Protein AF-A0A0B0I9G3-F1 (afdb_monomer_lite)

pLDDT: mean 72.29, std 8.24, range [50.94, 85.0]

Sequence (61 aa):
MKWIDWVIVSLLLLIGLVCLSMSLTLTTDENFIISLLKICLWVGIPSLTIGLIFLLFKKRK

Foldseek 3Di:
DDDVLVVLVVVLVVLVVVLVVCVVVPPPDDPVNVVSVVVNCVVNVVSVVVSVVVVVVVVVD

Secondary structure (DSSP, 8-state):
--HHHHHHHHHHHHHHHHHHHHHHH-TT-HHHHHHHHHHHHHHHHHHHHHHHHHHHHHHH-

Structure (mmCIF, N/CA/C/O backbone):
data_AF-A0A0B0I9G3-F1
#
_entry.id   AF-A0A0B0I9G3-F1
#
loop_
_atom_site.group_PDB
_atom_site.id
_atom_site.type_symbol
_atom_site.label_atom_id
_atom_site.label_alt_id
_atom_site.label_comp_id
_atom_site.label_asym_id
_atom_site.label_entity_id
_atom_site.label_seq_id
_atom_site.pdbx_PDB_ins_code
_atom_site.Cartn_x
_atom_site.Cartn_y
_atom_site.Cartn_z
_atom_site.occupancy
_atom_site.B_iso_or_equiv
_atom_site.auth_seq_id
_atom_site.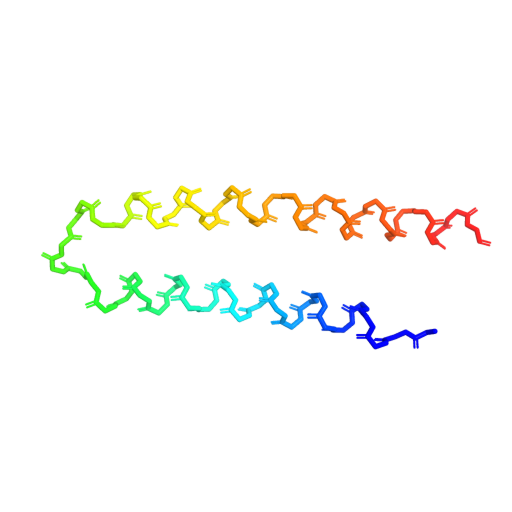auth_comp_id
_atom_site.auth_asym_id
_atom_site.auth_atom_id
_atom_site.pdbx_PDB_model_num
ATOM 1 N N . MET A 1 1 ? -10.202 -12.332 17.304 1.00 52.94 1 MET A N 1
ATOM 2 C CA . MET A 1 1 ? -8.791 -12.661 17.001 1.00 52.94 1 MET A CA 1
ATOM 3 C C . MET A 1 1 ? -8.717 -13.216 15.581 1.00 52.94 1 MET A C 1
ATOM 5 O O . MET A 1 1 ? -9.358 -14.220 15.312 1.00 52.94 1 MET A O 1
ATOM 9 N N . LYS A 1 2 ? -7.879 -12.589 14.745 1.00 58.38 2 LYS A N 1
ATOM 10 C CA . LYS A 1 2 ? -6.911 -13.233 13.836 1.00 58.38 2 LYS A CA 1
ATOM 11 C C . LYS A 1 2 ? -7.230 -13.451 12.355 1.00 58.38 2 LYS A C 1
ATOM 13 O O . LYS A 1 2 ? -6.259 -13.470 11.616 1.00 58.38 2 LYS A O 1
ATOM 18 N N . TRP A 1 3 ? -8.472 -13.575 11.878 1.00 60.56 3 TRP A N 1
ATOM 19 C CA . TRP A 1 3 ? -8.652 -13.862 10.437 1.00 60.56 3 TRP A CA 1
ATOM 20 C C . TRP A 1 3 ? -8.465 -12.631 9.542 1.00 60.56 3 TRP A C 1
ATOM 22 O O . TRP A 1 3 ? -7.703 -12.683 8.587 1.00 60.56 3 TRP A O 1
ATOM 32 N N . ILE A 1 4 ? -9.065 -11.494 9.903 1.00 74.56 4 ILE A N 1
ATOM 33 C CA . ILE A 1 4 ? -8.955 -10.249 9.121 1.00 74.56 4 ILE A CA 1
ATOM 34 C C . ILE A 1 4 ? -7.521 -9.700 9.117 1.00 74.56 4 ILE A C 1
ATOM 36 O O . ILE A 1 4 ? -7.027 -9.307 8.065 1.00 74.56 4 ILE A O 1
ATOM 40 N N . ASP A 1 5 ? -6.820 -9.749 10.256 1.00 70.56 5 ASP A N 1
ATOM 41 C CA . ASP A 1 5 ? -5.401 -9.370 10.329 1.00 70.56 5 ASP A CA 1
ATOM 42 C C . ASP A 1 5 ? -4.532 -10.248 9.409 1.00 70.56 5 ASP A C 1
ATOM 44 O O . ASP A 1 5 ? -3.656 -9.748 8.706 1.00 70.56 5 ASP A O 1
ATOM 48 N N . TRP A 1 6 ? -4.788 -11.560 9.386 1.00 74.94 6 TRP A N 1
ATOM 49 C CA . TRP A 1 6 ? -4.025 -12.503 8.567 1.00 74.94 6 TRP A CA 1
ATOM 50 C C . TRP A 1 6 ? -4.312 -12.326 7.071 1.00 74.94 6 TRP A C 1
ATOM 52 O O . TRP A 1 6 ? -3.390 -12.376 6.258 1.00 74.94 6 TRP A O 1
ATOM 62 N N . VAL A 1 7 ? -5.566 -12.021 6.715 1.00 79.06 7 VAL A N 1
ATOM 63 C CA . VAL A 1 7 ? -5.973 -11.699 5.341 1.00 79.06 7 VAL A CA 1
ATOM 64 C C . VAL A 1 7 ? -5.317 -10.403 4.858 1.00 79.06 7 VAL A C 1
ATOM 66 O O . VAL A 1 7 ? -4.793 -10.392 3.749 1.00 79.06 7 VAL A O 1
ATOM 69 N N . ILE A 1 8 ? -5.256 -9.344 5.680 1.00 78.12 8 ILE A N 1
ATOM 70 C CA . ILE A 1 8 ? -4.567 -8.092 5.311 1.00 78.12 8 ILE A CA 1
ATOM 71 C C . ILE A 1 8 ? -3.086 -8.344 5.021 1.00 78.12 8 ILE A C 1
ATOM 73 O O . ILE A 1 8 ? -2.577 -7.882 4.002 1.00 78.12 8 ILE A O 1
ATOM 77 N N . VAL A 1 9 ? -2.398 -9.096 5.886 1.00 76.31 9 VAL A N 1
ATOM 78 C CA . VAL A 1 9 ? -0.961 -9.360 5.727 1.00 76.31 9 VAL A CA 1
ATOM 79 C C . VAL A 1 9 ? -0.702 -10.216 4.492 1.00 76.31 9 VAL A C 1
ATOM 81 O O . VAL A 1 9 ? 0.204 -9.912 3.720 1.00 76.31 9 VAL A O 1
ATOM 84 N N . SER A 1 10 ? -1.513 -11.253 4.276 1.00 80.56 10 SER A N 1
ATOM 85 C CA . SER A 1 10 ? -1.380 -12.138 3.120 1.00 80.56 10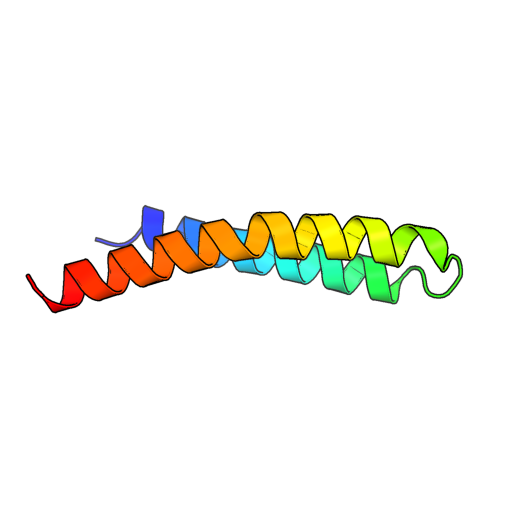 SER A CA 1
ATOM 86 C C . SER A 1 10 ? -1.646 -11.402 1.804 1.00 80.56 10 SER A C 1
ATOM 88 O O . SER A 1 10 ? -0.875 -11.554 0.857 1.00 80.56 10 SER A O 1
ATOM 90 N N . LEU A 1 11 ? -2.661 -10.532 1.762 1.00 81.25 11 LEU A N 1
ATOM 91 C CA . LEU A 1 11 ? -2.968 -9.714 0.588 1.00 81.25 11 LEU A CA 1
ATOM 92 C C . LEU A 1 11 ? -1.829 -8.733 0.273 1.00 81.25 11 LEU A C 1
ATOM 94 O O . LEU A 1 11 ? -1.448 -8.585 -0.885 1.00 81.25 11 LEU A O 1
ATOM 98 N N . LEU A 1 12 ? -1.247 -8.107 1.302 1.00 76.19 12 LEU A N 1
ATOM 99 C CA . LEU A 1 12 ? -0.126 -7.178 1.147 1.00 76.19 12 LEU A CA 1
ATOM 100 C C . LEU A 1 12 ? 1.129 -7.876 0.609 1.00 76.19 12 LEU A C 1
ATOM 102 O O . LEU A 1 12 ? 1.826 -7.334 -0.249 1.00 76.19 12 LEU A O 1
ATOM 106 N N . LEU A 1 13 ? 1.380 -9.100 1.079 1.00 81.31 13 LEU A N 1
ATOM 107 C CA . LEU A 1 13 ? 2.455 -9.961 0.593 1.00 81.31 13 LEU A CA 1
ATOM 108 C C . LEU A 1 13 ? 2.230 -10.378 -0.862 1.00 81.31 13 LEU A C 1
ATOM 110 O O . LEU A 1 13 ? 3.160 -10.276 -1.655 1.00 81.31 13 LEU A O 1
ATOM 114 N N . LEU A 1 14 ? 1.009 -10.789 -1.231 1.00 83.12 14 LEU A N 1
ATOM 115 C CA . LEU A 1 14 ? 0.678 -11.148 -2.614 1.00 83.12 14 LEU A 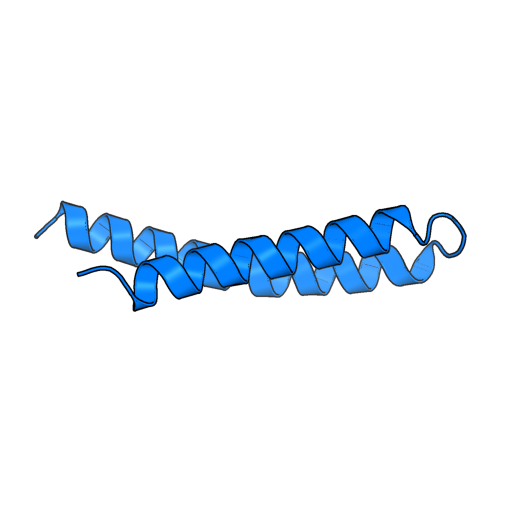CA 1
ATOM 116 C C . LEU A 1 14 ? 0.860 -9.966 -3.568 1.00 83.12 14 LEU A C 1
ATOM 118 O O . LEU A 1 14 ? 1.466 -10.128 -4.621 1.00 83.12 14 LEU A O 1
ATOM 122 N N . ILE A 1 15 ? 0.375 -8.778 -3.199 1.00 82.12 15 ILE A N 1
ATOM 123 C CA . ILE A 1 15 ? 0.499 -7.572 -4.030 1.00 82.12 15 ILE A CA 1
ATOM 124 C C . ILE A 1 15 ? 1.975 -7.210 -4.235 1.00 82.12 15 ILE A C 1
ATOM 126 O O . ILE A 1 15 ? 2.397 -6.967 -5.365 1.00 82.12 15 ILE A O 1
ATOM 130 N N . GLY A 1 16 ? 2.776 -7.241 -3.164 1.00 77.06 16 GLY A N 1
ATOM 131 C CA . GLY A 1 16 ? 4.216 -6.996 -3.249 1.00 77.06 16 GLY A CA 1
ATOM 132 C C . GLY A 1 16 ? 4.939 -8.026 -4.120 1.00 77.06 16 GLY A C 1
ATOM 133 O O . GLY A 1 16 ? 5.763 -7.655 -4.956 1.00 77.06 16 GLY A O 1
ATOM 134 N N . LEU A 1 17 ? 4.593 -9.308 -3.976 1.00 76.81 17 LEU A N 1
ATOM 135 C CA . LEU A 1 17 ? 5.193 -10.395 -4.746 1.00 76.81 17 LEU A CA 1
ATOM 136 C C . LEU A 1 17 ? 4.844 -10.294 -6.235 1.00 76.81 17 LEU A C 1
ATOM 138 O O . LEU A 1 17 ? 5.729 -10.434 -7.070 1.00 76.81 17 LEU A O 1
ATOM 142 N N . VAL A 1 18 ? 3.593 -9.968 -6.574 1.00 77.25 18 VAL A N 1
ATOM 143 C CA . VAL A 1 18 ? 3.150 -9.772 -7.964 1.00 77.25 18 VAL A CA 1
ATOM 144 C C . VAL A 1 18 ? 3.843 -8.564 -8.607 1.00 77.25 18 VAL A C 1
ATOM 146 O O . VAL A 1 18 ? 4.306 -8.674 -9.743 1.00 77.25 18 VAL A O 1
ATOM 149 N N . CYS A 1 19 ? 3.995 -7.442 -7.887 1.00 73.31 19 CYS A N 1
ATOM 150 C CA . CYS A 1 19 ? 4.775 -6.288 -8.361 1.00 73.31 19 CYS A CA 1
ATOM 151 C C . CYS A 1 19 ? 6.249 -6.660 -8.621 1.00 73.31 19 CYS A C 1
ATOM 153 O O . CYS A 1 19 ? 6.832 -6.241 -9.627 1.00 73.31 19 CYS A O 1
ATOM 155 N N . LEU A 1 20 ? 6.855 -7.463 -7.740 1.00 71.62 20 LEU A N 1
ATOM 156 C CA . LEU A 1 20 ? 8.250 -7.889 -7.869 1.00 71.62 20 LEU A CA 1
ATOM 157 C C . LEU A 1 20 ? 8.442 -8.876 -9.029 1.00 71.62 20 LEU A C 1
ATOM 159 O O . LEU A 1 20 ? 9.375 -8.722 -9.814 1.00 71.62 20 LEU A O 1
ATOM 163 N N . SER A 1 21 ? 7.536 -9.846 -9.178 1.00 73.38 21 SER A N 1
ATOM 164 C CA . SER A 1 21 ? 7.549 -10.810 -10.281 1.00 73.38 21 SER A CA 1
ATOM 165 C C . SER A 1 21 ? 7.413 -10.118 -11.633 1.00 73.38 21 SER A C 1
ATOM 167 O O . SER A 1 21 ? 8.202 -10.407 -12.525 1.00 73.38 21 SER A O 1
ATOM 169 N N . MET A 1 22 ? 6.496 -9.152 -11.760 1.00 65.75 22 MET A N 1
ATOM 170 C CA . MET A 1 22 ? 6.335 -8.349 -12.978 1.00 65.75 22 MET A CA 1
ATOM 171 C C . MET A 1 22 ? 7.600 -7.559 -13.319 1.00 65.75 22 MET A C 1
ATOM 173 O O . MET A 1 22 ? 8.011 -7.547 -14.477 1.00 65.75 22 MET A O 1
ATOM 177 N N . SER A 1 23 ? 8.259 -6.976 -12.314 1.00 66.25 23 SER A N 1
ATOM 178 C CA . SER A 1 23 ? 9.528 -6.257 -12.500 1.00 66.25 23 SER A CA 1
ATOM 179 C C . SER A 1 23 ? 10.650 -7.170 -13.009 1.00 66.25 23 SER A C 1
ATOM 181 O O . SER A 1 23 ? 11.492 -6.729 -13.784 1.00 66.25 23 SER A O 1
ATOM 183 N N . LEU A 1 24 ? 10.650 -8.445 -12.600 1.00 64.75 24 LEU A N 1
ATOM 184 C C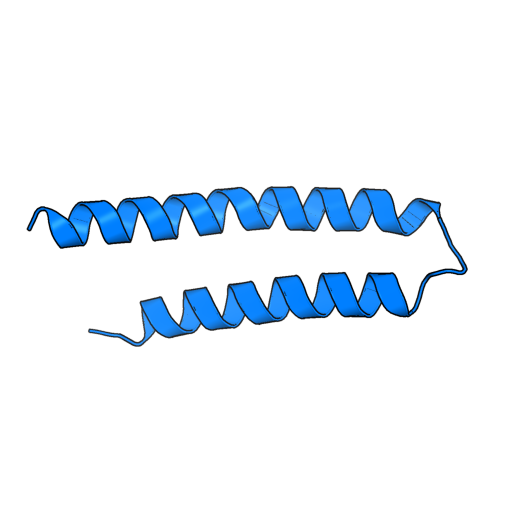A . LEU A 1 24 ? 11.644 -9.437 -13.020 1.00 64.75 24 LEU A CA 1
ATOM 185 C C . LEU A 1 24 ? 11.414 -9.946 -14.452 1.00 64.75 24 LEU A C 1
ATOM 187 O O . LEU A 1 24 ? 12.371 -10.269 -15.146 1.00 64.75 24 LEU A O 1
ATOM 191 N N . THR A 1 25 ? 10.156 -10.027 -14.893 1.00 65.19 25 THR A N 1
ATOM 192 C CA . THR A 1 25 ? 9.788 -10.472 -16.249 1.00 65.19 25 THR A CA 1
ATOM 193 C C . THR A 1 25 ? 9.889 -9.388 -17.323 1.00 65.19 25 THR A C 1
ATOM 195 O O . THR A 1 25 ? 9.842 -9.725 -18.500 1.00 65.19 25 THR A O 1
ATOM 198 N N . LEU A 1 26 ? 10.003 -8.108 -16.950 1.00 55.03 26 LEU A N 1
ATOM 199 C CA . LEU A 1 26 ? 9.838 -6.966 -17.864 1.00 55.03 26 LEU A CA 1
ATOM 200 C C . LEU A 1 26 ? 11.091 -6.096 -18.024 1.00 55.03 26 LEU A C 1
ATOM 202 O O . LEU A 1 26 ? 10.988 -4.942 -18.432 1.00 55.03 26 LEU A O 1
ATOM 206 N N . THR A 1 27 ? 12.287 -6.639 -17.794 1.00 57.38 27 THR A N 1
ATOM 207 C CA . THR A 1 27 ? 13.573 -5.996 -18.142 1.00 57.38 27 THR A CA 1
ATOM 208 C C . 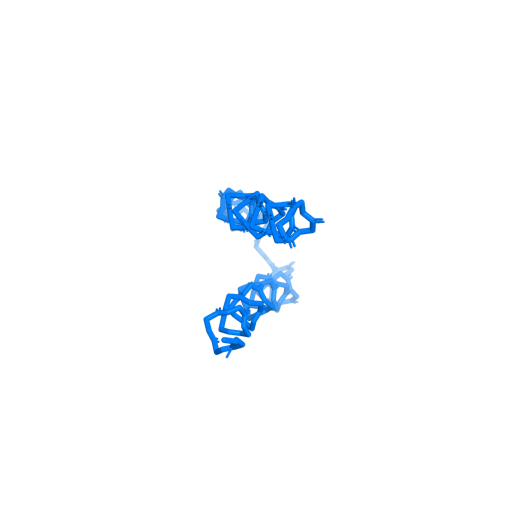THR A 1 27 ? 13.698 -5.587 -19.624 1.00 57.38 27 THR A C 1
ATOM 210 O O . THR A 1 27 ? 14.714 -5.020 -20.010 1.00 57.38 27 THR A O 1
ATOM 213 N N . THR A 1 28 ? 12.683 -5.853 -20.451 1.00 59.34 28 THR A N 1
ATOM 214 C CA . THR A 1 28 ? 12.534 -5.422 -21.844 1.00 59.34 28 THR A CA 1
ATOM 215 C C . THR A 1 28 ? 11.767 -4.107 -22.056 1.00 59.34 28 THR A C 1
ATOM 217 O O . THR A 1 28 ? 11.946 -3.524 -23.117 1.00 59.34 28 THR A O 1
ATOM 220 N N . ASP A 1 29 ? 10.972 -3.594 -21.100 1.00 59.28 29 ASP A N 1
ATOM 221 C CA . ASP A 1 29 ? 10.132 -2.393 -21.312 1.00 59.28 29 ASP A CA 1
ATOM 222 C C . ASP A 1 29 ? 10.111 -1.434 -20.100 1.00 59.28 29 ASP A C 1
ATOM 224 O O . ASP A 1 29 ? 9.306 -1.519 -19.169 1.00 59.28 29 ASP A O 1
ATOM 228 N N . GLU A 1 30 ? 11.002 -0.450 -20.151 1.00 62.66 30 GLU A N 1
ATOM 229 C CA . GLU A 1 30 ? 11.344 0.540 -19.118 1.00 62.66 30 GLU A CA 1
ATOM 230 C C . GLU A 1 30 ? 10.206 1.489 -18.674 1.00 62.66 30 GLU A C 1
ATOM 232 O O . GLU A 1 30 ? 10.182 1.949 -17.529 1.00 62.66 30 GLU A O 1
ATOM 237 N N . ASN A 1 31 ? 9.205 1.739 -19.522 1.00 65.44 31 ASN A N 1
ATOM 238 C CA . ASN A 1 31 ? 8.138 2.710 -19.227 1.00 65.44 31 ASN A CA 1
ATOM 239 C C . ASN A 1 31 ? 6.988 2.145 -18.371 1.00 65.44 31 ASN A C 1
ATOM 241 O O . ASN A 1 31 ? 6.292 2.894 -17.679 1.00 65.44 31 ASN A O 1
ATOM 245 N N . PHE A 1 32 ? 6.788 0.825 -18.369 1.00 61.66 32 PHE A N 1
ATOM 246 C CA . PHE A 1 32 ? 5.717 0.185 -17.592 1.00 61.66 32 PHE A CA 1
ATOM 247 C C . PHE A 1 32 ? 6.053 0.081 -16.097 1.00 61.66 32 PHE A C 1
ATOM 249 O O . PHE A 1 32 ? 5.165 0.128 -15.241 1.00 61.66 32 PHE A O 1
ATOM 256 N N . ILE A 1 33 ? 7.346 0.011 -15.777 1.00 65.75 33 ILE A N 1
ATOM 257 C CA . ILE A 1 33 ? 7.873 -0.201 -14.425 1.00 65.75 33 ILE A CA 1
ATOM 258 C C . ILE A 1 33 ? 7.511 0.971 -13.502 1.00 65.75 33 ILE A C 1
ATOM 260 O O . ILE A 1 33 ? 7.068 0.764 -12.371 1.00 65.75 33 ILE A O 1
ATOM 264 N N . ILE A 1 34 ? 7.622 2.209 -13.995 1.00 69.50 34 ILE A N 1
ATOM 265 C CA . ILE A 1 34 ? 7.377 3.422 -13.197 1.00 69.50 34 ILE A CA 1
ATOM 266 C C . ILE A 1 34 ? 5.895 3.550 -12.822 1.00 69.50 34 ILE A C 1
ATOM 268 O O . ILE A 1 34 ? 5.576 3.874 -11.676 1.00 69.50 34 ILE A O 1
ATOM 272 N N . SER A 1 35 ? 4.980 3.257 -13.750 1.00 71.25 35 SER A N 1
ATOM 273 C CA . SER A 1 35 ? 3.536 3.302 -13.476 1.00 71.25 35 SER A CA 1
ATOM 274 C C . SER A 1 35 ? 3.109 2.240 -12.463 1.00 71.25 35 SER A C 1
ATOM 276 O O . SER A 1 35 ? 2.332 2.537 -11.554 1.00 71.25 35 SER A O 1
ATOM 278 N N . LEU A 1 36 ? 3.657 1.025 -12.564 1.00 68.62 36 LEU A N 1
ATOM 279 C CA . LEU A 1 36 ? 3.343 -0.066 -11.641 1.00 68.62 36 LEU A CA 1
ATOM 280 C C . LEU A 1 36 ? 3.911 0.181 -10.240 1.00 68.62 36 LEU A C 1
ATOM 282 O O . LEU A 1 36 ? 3.180 0.018 -9.265 1.00 68.62 36 LEU A O 1
ATOM 286 N N . LEU A 1 37 ? 5.155 0.663 -10.117 1.00 70.75 37 LEU A N 1
ATOM 287 C CA . LEU A 1 37 ? 5.718 1.062 -8.819 1.00 70.75 37 LEU A CA 1
ATOM 288 C C . LEU A 1 37 ? 4.908 2.181 -8.173 1.00 70.75 37 LEU A C 1
ATOM 290 O O . LEU A 1 37 ? 4.669 2.147 -6.967 1.00 70.75 37 LEU A O 1
ATOM 294 N N . LYS A 1 38 ? 4.457 3.154 -8.970 1.00 74.81 38 LYS A N 1
ATOM 295 C CA . LYS A 1 38 ? 3.648 4.265 -8.476 1.00 74.81 38 LYS A CA 1
ATOM 296 C C . LYS A 1 38 ? 2.348 3.752 -7.867 1.00 74.81 38 LYS A C 1
ATOM 298 O O . LYS A 1 38 ? 2.039 4.129 -6.747 1.00 74.81 38 LYS A O 1
ATOM 303 N N . ILE A 1 39 ? 1.646 2.834 -8.530 1.00 75.62 39 ILE A N 1
ATOM 304 C CA . ILE A 1 39 ? 0.409 2.223 -8.013 1.00 75.62 39 ILE A CA 1
ATOM 305 C C . ILE A 1 39 ? 0.689 1.334 -6.790 1.00 75.62 39 ILE A C 1
ATOM 307 O O . ILE A 1 39 ? -0.044 1.402 -5.803 1.00 75.62 39 ILE A O 1
ATOM 311 N N . CYS A 1 40 ? 1.772 0.552 -6.817 1.00 74.50 40 CYS A N 1
ATOM 312 C CA . CYS A 1 40 ? 2.143 -0.360 -5.733 1.00 74.50 40 CYS A CA 1
ATOM 313 C C . CYS A 1 40 ? 2.512 0.406 -4.449 1.00 74.50 40 CYS A C 1
ATOM 315 O O . CYS A 1 40 ? 2.032 0.066 -3.368 1.00 74.50 40 CYS A O 1
ATOM 317 N N . LEU A 1 41 ? 3.280 1.499 -4.553 1.00 73.25 41 LEU A N 1
ATOM 318 C CA . LEU A 1 41 ? 3.548 2.384 -3.415 1.00 73.25 41 LEU A CA 1
ATOM 319 C C . LEU A 1 41 ? 2.270 3.084 -2.947 1.00 73.25 41 LEU A C 1
ATOM 321 O O . LEU A 1 41 ? 2.030 3.175 -1.746 1.00 73.25 41 LEU A O 1
ATOM 325 N N . TRP A 1 42 ? 1.432 3.556 -3.870 1.00 78.12 42 TRP A N 1
ATOM 326 C CA . TRP A 1 42 ? 0.251 4.341 -3.514 1.00 78.12 42 TRP A CA 1
ATOM 327 C C . TRP A 1 42 ? -0.841 3.523 -2.823 1.00 78.12 42 TRP A C 1
ATOM 329 O O . TRP A 1 42 ? -1.541 4.063 -1.974 1.00 78.12 42 TRP A O 1
ATOM 339 N N . VAL A 1 43 ? -0.954 2.226 -3.124 1.00 76.06 43 VAL A N 1
ATOM 340 C CA . VAL A 1 43 ? -1.840 1.283 -2.414 1.00 76.06 43 VAL A CA 1
ATOM 341 C C . VAL A 1 43 ? -1.157 0.682 -1.180 1.00 76.06 43 VAL A C 1
ATOM 343 O O . VAL A 1 43 ? -1.803 0.458 -0.155 1.00 76.06 43 VAL A O 1
ATOM 346 N N . GLY A 1 44 ? 0.157 0.458 -1.241 1.00 74.75 44 GLY A N 1
ATOM 347 C CA . GLY A 1 44 ? 0.934 -0.096 -0.134 1.00 74.75 44 GLY A CA 1
ATOM 348 C C . GLY A 1 44 ? 0.967 0.821 1.086 1.00 74.75 44 GLY A C 1
ATOM 349 O O . GLY A 1 44 ? 0.761 0.347 2.201 1.00 74.75 44 GLY A O 1
ATOM 350 N N . ILE A 1 45 ? 1.153 2.130 0.879 1.00 78.31 45 ILE A N 1
ATOM 351 C CA . ILE A 1 45 ? 1.192 3.140 1.946 1.00 78.31 45 ILE A CA 1
ATOM 352 C C . ILE A 1 45 ? -0.086 3.112 2.803 1.00 78.31 45 ILE A C 1
ATOM 354 O O . ILE A 1 45 ? 0.041 2.840 3.992 1.00 78.31 45 ILE A O 1
ATOM 358 N N . PRO A 1 46 ? -1.308 3.325 2.271 1.00 76.38 46 PRO A N 1
ATOM 359 C CA . PRO A 1 46 ? -2.521 3.359 3.085 1.00 76.38 46 PRO A CA 1
ATOM 360 C C . PRO A 1 46 ? -2.784 2.039 3.816 1.00 76.38 46 PRO A C 1
ATOM 362 O O . PRO A 1 46 ? -3.166 2.075 4.987 1.00 76.38 46 PRO A O 1
ATOM 365 N N . SER A 1 47 ? -2.511 0.885 3.197 1.00 74.56 47 SER A N 1
ATOM 366 C CA . SER A 1 47 ? -2.627 -0.410 3.885 1.00 74.56 47 SER A CA 1
ATOM 367 C C . SER A 1 47 ? -1.633 -0.560 5.040 1.00 74.56 47 SER A C 1
ATOM 369 O O . SER A 1 47 ? -2.010 -1.031 6.116 1.00 74.56 47 SER A O 1
ATOM 371 N N . LEU A 1 48 ? -0.381 -0.126 4.858 1.00 77.12 48 LEU A N 1
ATOM 372 C CA . LEU A 1 48 ? 0.618 -0.097 5.929 1.00 77.12 48 LEU A CA 1
ATOM 373 C C . LEU A 1 48 ? 0.184 0.828 7.066 1.00 77.12 48 LEU A C 1
ATOM 375 O O . LEU A 1 48 ? 0.271 0.441 8.231 1.00 77.12 48 LEU A O 1
ATOM 379 N N . THR A 1 49 ? -0.333 2.015 6.747 1.00 82.12 49 THR A N 1
ATOM 380 C CA . THR A 1 49 ? -0.780 2.993 7.745 1.00 82.12 49 THR A CA 1
ATOM 381 C C . THR A 1 49 ? -1.926 2.444 8.589 1.00 82.12 49 THR A C 1
ATOM 383 O O . THR A 1 49 ? -1.888 2.540 9.815 1.00 82.12 49 THR A O 1
ATOM 386 N N . ILE A 1 50 ? -2.922 1.816 7.958 1.00 81.31 50 ILE A N 1
ATOM 387 C CA . ILE A 1 50 ? -4.075 1.220 8.648 1.00 81.31 50 ILE A CA 1
ATOM 388 C C . ILE A 1 50 ? -3.623 0.078 9.566 1.00 81.31 50 ILE A C 1
ATOM 390 O O . ILE A 1 50 ? -4.028 0.032 10.729 1.00 81.31 50 ILE A O 1
ATOM 394 N N . GLY A 1 51 ? -2.739 -0.802 9.083 1.00 77.69 51 GLY A N 1
ATOM 395 C CA . GLY A 1 51 ? -2.170 -1.882 9.892 1.00 77.69 51 GLY A CA 1
ATOM 396 C C . GLY A 1 51 ? -1.383 -1.366 11.102 1.00 77.69 51 GLY A C 1
ATOM 397 O O . GLY A 1 51 ? -1.546 -1.874 12.214 1.00 77.69 51 GLY A O 1
ATOM 398 N N . LEU A 1 52 ? -0.580 -0.313 10.918 1.00 81.56 52 LEU A N 1
ATOM 399 C CA . LEU A 1 52 ? 0.217 0.290 11.987 1.00 81.56 52 LEU A CA 1
ATOM 400 C C . LEU A 1 52 ? -0.663 0.957 13.055 1.00 81.56 52 LEU A C 1
ATOM 402 O O . LEU A 1 52 ? -0.446 0.756 14.251 1.00 81.56 52 LEU A O 1
ATOM 406 N N . ILE A 1 53 ? -1.680 1.715 12.630 1.00 85.00 53 ILE A N 1
ATOM 407 C CA . ILE A 1 53 ? -2.649 2.369 13.522 1.00 85.00 53 ILE A CA 1
ATOM 408 C C . ILE A 1 53 ? -3.396 1.322 14.347 1.00 85.00 53 ILE A C 1
ATOM 410 O O . ILE A 1 53 ? -3.530 1.475 15.563 1.00 85.00 53 ILE A O 1
ATOM 414 N N . PHE A 1 54 ? -3.841 0.236 13.710 1.00 80.44 54 PHE A N 1
ATOM 415 C CA . PHE A 1 54 ? -4.547 -0.845 14.390 1.00 80.44 54 PHE 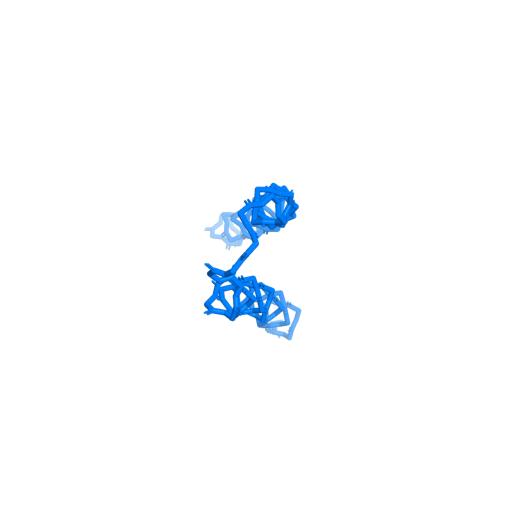A CA 1
ATOM 416 C C . PHE A 1 54 ? -3.666 -1.523 15.448 1.00 80.44 54 PHE A C 1
ATOM 418 O O . PHE A 1 54 ? -4.108 -1.773 16.573 1.00 80.44 54 PHE A O 1
ATOM 425 N N . LEU A 1 55 ? -2.391 -1.757 15.126 1.00 76.94 55 LEU A N 1
ATOM 426 C CA . LEU A 1 55 ? -1.427 -2.362 16.042 1.00 76.94 55 LEU A CA 1
ATOM 427 C C . LEU A 1 55 ? -1.106 -1.447 17.236 1.00 76.94 55 LEU A C 1
ATOM 429 O O . LEU A 1 55 ? -1.028 -1.924 18.370 1.00 76.94 55 LEU A O 1
ATOM 433 N N . LEU A 1 56 ? -0.988 -0.136 17.011 1.00 83.19 56 LEU A N 1
ATOM 434 C CA . LEU A 1 56 ? -0.793 0.855 18.074 1.00 83.19 56 LEU A CA 1
ATOM 435 C C . LEU A 1 56 ? -2.011 0.959 19.001 1.00 83.19 56 LEU A C 1
ATOM 437 O O . LEU A 1 56 ? -1.845 0.981 20.222 1.00 83.19 56 LEU A O 1
ATOM 441 N N . PHE A 1 57 ? -3.228 0.960 18.451 1.00 79.88 57 PHE A N 1
ATOM 442 C CA . PHE A 1 57 ? -4.462 0.976 19.244 1.00 79.88 57 PHE A CA 1
ATOM 443 C C . PHE A 1 57 ? -4.616 -0.285 20.092 1.00 79.88 57 PHE A C 1
ATOM 445 O O . PHE A 1 57 ? -4.988 -0.206 21.261 1.00 79.88 57 PHE A O 1
ATOM 452 N N . LYS A 1 58 ? -4.270 -1.447 19.530 1.00 75.94 58 LYS A N 1
ATOM 453 C CA . LYS A 1 58 ? -4.307 -2.728 20.239 1.00 75.94 58 LYS A CA 1
ATOM 454 C C . LYS A 1 58 ? -3.283 -2.820 21.369 1.00 75.94 58 LYS A C 1
ATOM 456 O O . LYS A 1 58 ? -3.511 -3.553 22.315 1.00 75.94 58 LYS A O 1
ATOM 461 N N . LYS A 1 59 ? -2.162 -2.100 21.286 1.00 69.75 59 LYS A N 1
ATOM 462 C CA . LYS A 1 59 ? -1.139 -2.085 22.346 1.00 69.75 59 LYS A CA 1
ATOM 463 C C . LYS A 1 59 ? -1.509 -1.168 23.520 1.00 69.75 59 LYS A C 1
ATOM 465 O O . LYS A 1 59 ? -0.915 -1.278 24.587 1.00 69.75 59 LYS A O 1
ATOM 470 N N . ARG A 1 60 ? -2.445 -0.235 23.312 1.00 63.38 60 ARG A N 1
ATOM 471 C CA . ARG A 1 60 ? -2.895 0.755 24.308 1.00 63.38 60 ARG A CA 1
ATOM 472 C C . ARG A 1 60 ? -4.157 0.332 25.065 1.00 63.38 60 ARG A C 1
ATOM 474 O O . ARG A 1 60 ? -4.529 1.034 26.000 1.00 63.38 60 ARG A O 1
ATOM 481 N N . LYS A 1 61 ? -4.803 -0.760 24.657 1.00 50.94 61 LYS A N 1
ATOM 482 C CA . LYS A 1 61 ? -6.037 -1.299 25.237 1.00 50.94 61 LYS A CA 1
ATOM 483 C C . LYS A 1 61 ? -5.781 -2.698 25.776 1.00 50.94 61 LYS A C 1
ATOM 485 O O . LYS A 1 61 ? -6.362 -3.013 26.832 1.00 50.94 61 LYS A O 1
#

Organism: NCBI:txid333138

Radius of gyration: 14.83 Å; chains: 1; bounding box: 22×18×47 Å